Protein AF-A0A952LYE0-F1 (afdb_monomer)

Foldseek 3Di:
DVVVVVVVVVVVVVVVVPPPDDDDDPVCVCVCPDPVNQLADDPVCPVVVVVCCVPPVDADRHPDPRHDDPPDD

Radius of gyration: 19.04 Å; Cα contacts (8 Å, |Δi|>4): 38; chains: 1; bounding box: 56×21×37 Å

Solvent-accessible surface area (backbone atoms only — not comparable to full-atom values): 4614 Å² total; per-residue (Å²): 111,71,68,60,55,53,54,51,54,54,52,53,53,57,62,63,72,66,72,81,79,73,90,77,59,79,79,60,45,59,67,67,68,28,79,91,59,47,51,52,73,51,85,83,48,52,64,57,52,51,53,45,29,70,76,70,65,60,61,56,41,36,70,39,96,70,9,77,52,87,65,77,127

Structure (mmCIF, N/CA/C/O backbone):
data_AF-A0A952LYE0-F1
#
_entry.id   AF-A0A952LYE0-F1
#
loop_
_atom_site.group_PDB
_atom_site.id
_atom_site.type_symbol
_atom_site.label_atom_id
_atom_site.label_alt_id
_atom_site.label_comp_id
_atom_site.label_asym_id
_atom_site.label_entity_id
_atom_site.label_seq_id
_atom_site.pdbx_PDB_ins_code
_atom_site.Cartn_x
_atom_site.Cartn_y
_atom_site.Cartn_z
_atom_site.occupancy
_atom_site.B_iso_or_equiv
_atom_site.auth_seq_id
_atom_site.auth_comp_id
_atom_site.auth_asym_id
_atom_site.auth_atom_id
_atom_site.pdbx_PDB_model_num
ATOM 1 N N . MET A 1 1 ? 38.901 0.472 -7.299 1.00 61.53 1 MET A N 1
ATOM 2 C CA . MET A 1 1 ? 38.207 -0.345 -8.326 1.00 61.53 1 MET A CA 1
ATOM 3 C C . MET A 1 1 ? 36.988 -1.095 -7.775 1.00 61.53 1 MET A C 1
ATOM 5 O O . MET A 1 1 ? 35.910 -0.892 -8.308 1.00 61.53 1 MET A O 1
ATOM 9 N N . LYS A 1 2 ? 37.090 -1.869 -6.679 1.00 66.69 2 LYS A N 1
ATOM 10 C CA . LYS A 1 2 ? 35.941 -2.605 -6.089 1.00 66.69 2 LYS A CA 1
ATOM 11 C C . LYS A 1 2 ? 34.759 -1.720 -5.633 1.00 66.69 2 LYS A C 1
ATOM 13 O O . LYS A 1 2 ? 33.616 -2.068 -5.893 1.00 66.69 2 LYS A O 1
ATOM 18 N N . LEU A 1 3 ? 35.027 -0.552 -5.036 1.00 65.38 3 LEU A N 1
ATOM 19 C CA . LEU A 1 3 ? 33.982 0.397 -4.604 1.00 65.38 3 LEU A CA 1
ATOM 20 C C . LEU A 1 3 ? 33.207 1.045 -5.765 1.00 65.38 3 LEU A C 1
ATOM 22 O O . LEU A 1 3 ? 32.016 1.305 -5.633 1.00 65.38 3 LEU A O 1
ATOM 26 N N . ALA A 1 4 ? 33.857 1.286 -6.907 1.00 74.88 4 ALA A N 1
ATOM 27 C CA . ALA A 1 4 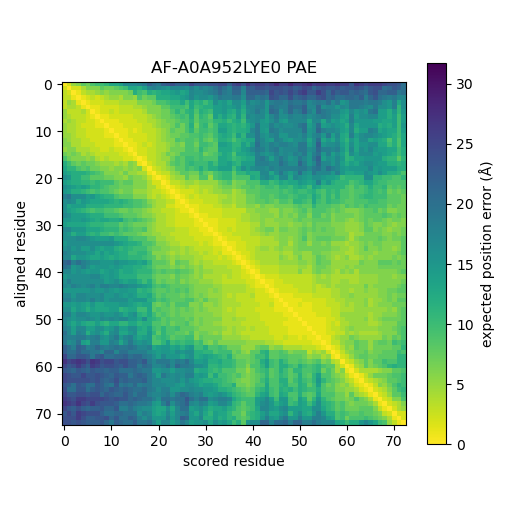? 33.188 1.839 -8.086 1.00 74.88 4 ALA A CA 1
ATOM 28 C C . ALA A 1 4 ? 32.256 0.799 -8.729 1.00 74.88 4 ALA A C 1
ATOM 30 O O . ALA A 1 4 ? 31.133 1.117 -9.099 1.00 74.88 4 ALA A O 1
ATOM 31 N N . PHE A 1 5 ? 32.693 -0.464 -8.771 1.00 79.75 5 PHE A N 1
ATOM 32 C CA . PHE A 1 5 ? 31.890 -1.575 -9.281 1.00 79.75 5 PHE A CA 1
ATOM 33 C C . PHE A 1 5 ? 30.640 -1.835 -8.422 1.00 79.75 5 PHE A C 1
ATOM 35 O O . PHE A 1 5 ? 29.555 -2.053 -8.952 1.00 79.75 5 PHE A O 1
ATOM 42 N N . PHE A 1 6 ? 30.768 -1.733 -7.095 1.00 82.19 6 PHE A N 1
ATOM 43 C CA . PHE A 1 6 ? 29.640 -1.868 -6.169 1.00 82.19 6 PHE A CA 1
ATOM 44 C C . PHE A 1 6 ? 28.602 -0.743 -6.329 1.00 82.19 6 PHE A C 1
ATOM 46 O O . PHE A 1 6 ? 27.405 -1.012 -6.361 1.00 82.19 6 PHE A O 1
ATOM 53 N N . ASN A 1 7 ? 29.048 0.504 -6.519 1.00 81.12 7 ASN A N 1
ATOM 54 C CA . ASN A 1 7 ? 28.145 1.631 -6.782 1.00 81.12 7 ASN A CA 1
ATOM 55 C C . ASN A 1 7 ? 27.408 1.502 -8.126 1.00 81.12 7 ASN A C 1
ATOM 57 O O . ASN A 1 7 ? 26.229 1.837 -8.212 1.00 81.12 7 ASN A O 1
ATOM 61 N N . ILE A 1 8 ? 28.068 0.971 -9.160 1.00 88.00 8 ILE A N 1
ATOM 62 C CA . ILE A 1 8 ? 27.432 0.711 -10.462 1.00 88.00 8 ILE A CA 1
ATOM 63 C C . ILE A 1 8 ? 26.324 -0.345 -10.332 1.00 88.00 8 ILE A C 1
ATOM 65 O O . ILE A 1 8 ? 25.246 -0.170 -10.893 1.00 88.00 8 ILE A O 1
ATOM 69 N N . LEU A 1 9 ? 26.545 -1.408 -9.552 1.00 88.56 9 LEU A N 1
ATOM 70 C CA . LEU A 1 9 ? 25.529 -2.442 -9.323 1.00 88.56 9 LEU A CA 1
ATOM 71 C C . LEU A 1 9 ? 24.290 -1.907 -8.590 1.00 88.56 9 LEU A C 1
ATOM 73 O O . LEU A 1 9 ? 23.169 -2.246 -8.966 1.00 88.56 9 LEU A O 1
ATOM 77 N N . ILE A 1 10 ? 24.472 -1.034 -7.594 1.00 88.62 10 ILE A N 1
ATOM 78 C CA . ILE A 1 10 ? 23.356 -0.383 -6.885 1.00 88.62 10 ILE A CA 1
ATOM 79 C C . ILE A 1 10 ? 22.541 0.495 -7.841 1.00 88.62 10 ILE A C 1
ATOM 81 O O . ILE A 1 10 ? 21.311 0.463 -7.820 1.00 88.62 10 ILE A O 1
ATOM 85 N N . PHE A 1 11 ? 23.217 1.248 -8.709 1.00 87.19 11 PHE A N 1
ATOM 86 C CA . PHE A 1 11 ? 22.553 2.102 -9.689 1.00 87.19 11 PHE A CA 1
ATOM 87 C C . PHE A 1 11 ? 21.723 1.290 -10.694 1.00 87.19 11 PHE A C 1
ATOM 89 O O . PHE A 1 11 ? 20.578 1.635 -10.973 1.00 87.19 11 PHE A O 1
ATOM 96 N N . ILE A 1 12 ? 22.261 0.169 -11.182 1.00 89.06 12 ILE A N 1
ATOM 97 C CA . ILE A 1 12 ? 21.543 -0.734 -12.092 1.00 89.06 12 ILE A CA 1
ATOM 98 C C . ILE A 1 12 ? 20.300 -1.326 -11.411 1.00 89.06 12 ILE A C 1
ATOM 100 O O . ILE A 1 12 ? 19.227 -1.342 -12.012 1.00 89.06 12 ILE A O 1
ATOM 104 N N . PHE A 1 13 ? 20.413 -1.759 -10.153 1.00 86.94 13 PHE A N 1
ATOM 105 C CA . PHE A 1 13 ? 19.277 -2.287 -9.392 1.00 86.94 13 PHE A CA 1
ATOM 106 C C . PHE A 1 13 ? 18.154 -1.251 -9.229 1.00 86.94 13 PHE A C 1
ATOM 108 O O . PHE A 1 13 ? 16.982 -1.565 -9.430 1.00 86.94 13 PHE A O 1
ATOM 115 N N . PHE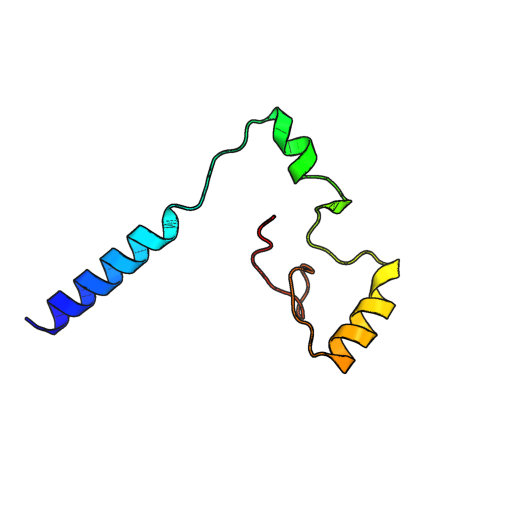 A 1 14 ? 18.513 0.003 -8.940 1.00 85.56 14 PHE A N 1
ATOM 116 C CA . PHE A 1 14 ? 17.548 1.094 -8.809 1.00 85.56 14 PHE A CA 1
ATOM 117 C C . PHE A 1 14 ? 16.802 1.382 -10.121 1.00 85.56 14 PHE A C 1
ATOM 119 O O . PHE A 1 14 ? 15.587 1.577 -10.116 1.00 85.56 14 PHE A O 1
ATOM 126 N N . VAL A 1 15 ? 17.498 1.362 -11.260 1.00 85.06 15 VAL A N 1
ATOM 127 C CA . VAL A 1 15 ? 16.880 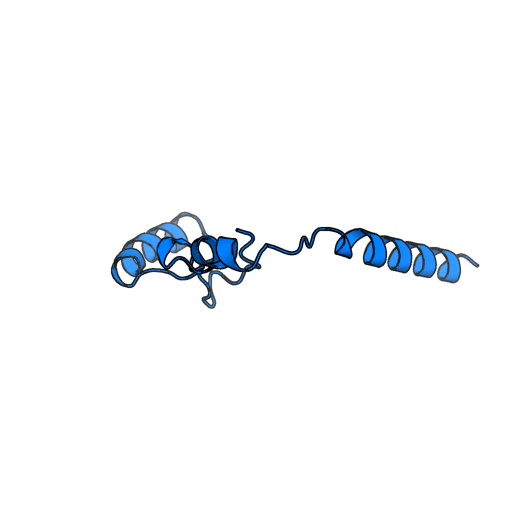1.613 -12.572 1.00 85.06 15 VAL A CA 1
ATOM 128 C C . VAL A 1 15 ? 15.877 0.515 -12.943 1.00 85.06 15 VAL A C 1
ATOM 130 O O . VAL A 1 15 ? 14.792 0.827 -13.428 1.00 85.06 15 VAL A O 1
ATOM 133 N N . ILE A 1 16 ? 16.182 -0.756 -12.666 1.00 83.31 16 ILE A N 1
ATOM 134 C CA . ILE A 1 16 ? 15.295 -1.886 -13.003 1.00 83.31 16 ILE A CA 1
ATOM 135 C C . ILE A 1 16 ? 13.996 -1.860 -12.175 1.00 83.31 16 ILE A C 1
ATOM 137 O O . ILE A 1 16 ? 12.936 -2.216 -12.686 1.00 83.31 16 ILE A O 1
ATOM 141 N N . GLY A 1 17 ? 14.040 -1.388 -10.925 1.00 78.38 17 GLY A N 1
ATOM 142 C CA . GLY A 1 17 ? 12.875 -1.364 -10.028 1.00 78.38 17 GLY A CA 1
ATOM 143 C C . GLY A 1 17 ? 11.744 -0.401 -10.421 1.00 78.38 17 GLY A C 1
ATOM 144 O O . GLY A 1 17 ? 10.652 -0.505 -9.874 1.00 78.38 17 GLY A O 1
ATOM 145 N N . ASN A 1 18 ? 11.971 0.520 -11.363 1.00 74.62 18 ASN A N 1
ATOM 146 C CA . ASN A 1 18 ? 10.998 1.559 -11.730 1.00 74.62 18 ASN A CA 1
ATOM 147 C C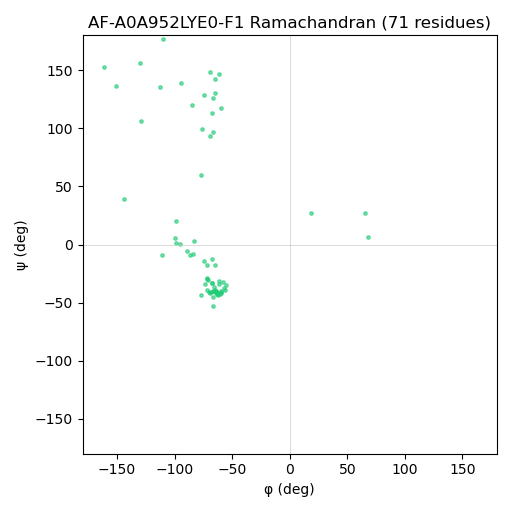 . ASN A 1 18 ? 10.109 1.200 -12.945 1.00 74.62 18 ASN A C 1
ATOM 149 O O . ASN A 1 18 ? 9.254 1.994 -13.332 1.00 74.62 18 ASN A O 1
ATOM 153 N N . PHE A 1 19 ? 10.275 0.020 -13.555 1.00 74.75 19 PHE A N 1
ATOM 154 C CA . PHE A 1 19 ? 9.593 -0.351 -14.809 1.00 74.75 19 PHE A CA 1
ATOM 155 C C . PHE A 1 19 ? 8.157 -0.895 -14.664 1.00 74.75 19 PHE A C 1
ATOM 157 O O . PHE A 1 19 ? 7.557 -1.276 -15.665 1.00 74.75 19 PHE A O 1
ATOM 164 N N . SER A 1 20 ? 7.573 -0.944 -13.463 1.00 76.75 20 SER A N 1
ATOM 165 C CA . SER A 1 20 ? 6.244 -1.549 -13.251 1.00 76.75 20 SER A CA 1
ATOM 166 C C . SER A 1 20 ? 5.049 -0.610 -13.473 1.00 76.75 20 SER A C 1
ATOM 168 O O . SER A 1 20 ? 3.911 -1.074 -13.470 1.00 76.75 20 SER A O 1
ATOM 170 N N . CYS A 1 21 ? 5.261 0.696 -13.663 1.00 75.44 21 CYS A N 1
ATOM 171 C CA . CYS A 1 21 ? 4.162 1.658 -13.777 1.00 75.44 21 CYS A CA 1
ATOM 172 C C . CYS A 1 21 ? 3.616 1.729 -15.215 1.00 75.44 21 CYS A C 1
ATOM 174 O O . CYS A 1 21 ? 4.338 2.094 -16.143 1.00 75.44 21 CYS A O 1
ATOM 176 N N . VAL A 1 22 ? 2.329 1.416 -15.394 1.00 81.81 22 VAL A N 1
ATOM 177 C CA . VAL A 1 22 ? 1.614 1.507 -16.678 1.00 81.81 22 VAL A CA 1
ATOM 178 C C . VAL A 1 22 ? 0.560 2.607 -16.600 1.00 81.81 22 VAL A C 1
ATOM 180 O O . VAL A 1 22 ? -0.188 2.712 -15.630 1.00 81.81 22 VAL A O 1
ATOM 183 N N . SER A 1 23 ? 0.478 3.440 -17.637 1.00 83.00 23 SER A N 1
ATOM 184 C CA . SER A 1 23 ? -0.548 4.479 -17.728 1.00 83.00 23 SER A CA 1
ATOM 185 C C . SER A 1 23 ? -1.919 3.882 -18.061 1.00 83.00 23 SER A C 1
ATOM 187 O O . SER A 1 23 ? -2.059 3.180 -19.062 1.00 83.00 23 SER A O 1
ATOM 189 N N . VAL A 1 24 ? -2.938 4.224 -17.274 1.00 86.06 24 VAL A N 1
ATOM 190 C CA . VAL A 1 24 ? -4.327 3.773 -17.460 1.00 86.06 24 VAL A CA 1
ATOM 191 C C . VAL A 1 24 ? -5.120 4.811 -18.261 1.00 86.06 24 VAL A C 1
ATOM 193 O O . VAL A 1 24 ? -4.986 6.020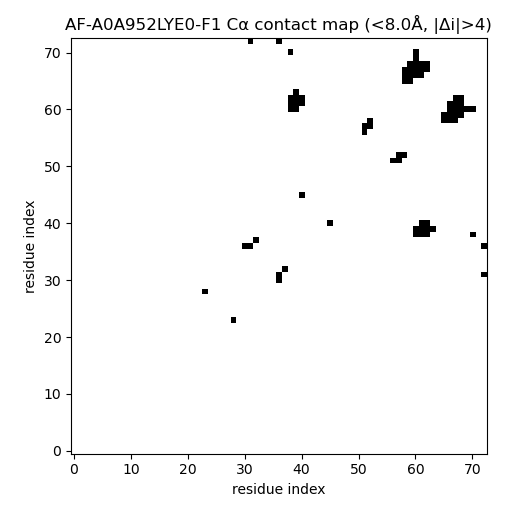 -18.028 1.00 86.06 24 VAL A O 1
ATOM 196 N N . ALA A 1 25 ? -5.965 4.358 -19.193 1.00 89.62 25 ALA A N 1
ATOM 197 C CA . ALA A 1 25 ? -6.811 5.249 -19.985 1.00 89.62 25 ALA A CA 1
ATOM 198 C C . ALA A 1 25 ? -7.782 6.041 -19.090 1.00 89.62 25 ALA A C 1
ATOM 200 O O . ALA A 1 25 ? -8.258 5.539 -18.073 1.00 89.62 25 ALA A O 1
ATOM 201 N N . SER A 1 26 ? -8.102 7.286 -19.462 1.00 85.69 26 SER A N 1
ATOM 202 C CA . SER A 1 26 ? -8.875 8.203 -18.607 1.00 85.69 26 SER A CA 1
ATOM 203 C C . SER A 1 26 ? -10.235 7.649 -18.177 1.00 85.69 26 SER A C 1
ATOM 205 O O . SER A 1 26 ? -10.608 7.817 -17.022 1.00 85.69 26 SER A O 1
ATOM 207 N N . TYR A 1 27 ? -10.941 6.951 -19.065 1.00 87.38 27 TYR A N 1
ATOM 208 C CA . TYR A 1 27 ? -12.244 6.353 -18.770 1.00 87.38 27 TYR A CA 1
ATOM 209 C C . TYR A 1 27 ? -12.146 5.136 -17.839 1.00 87.38 27 TYR A C 1
ATOM 211 O O . TYR A 1 27 ? -13.054 4.904 -17.059 1.00 87.38 27 TYR A O 1
ATOM 219 N N . GLN A 1 28 ? -11.038 4.390 -17.842 1.00 87.44 28 GLN A N 1
ATOM 220 C CA . GLN A 1 28 ? -10.856 3.243 -16.939 1.00 87.44 28 GLN A CA 1
ATOM 221 C C . GLN A 1 28 ? -10.569 3.674 -15.494 1.00 87.44 28 GLN A C 1
ATOM 223 O O . GLN A 1 28 ? -10.701 2.870 -14.575 1.00 87.44 28 GLN A O 1
ATOM 228 N N . LYS A 1 29 ? -10.230 4.951 -15.270 1.00 86.31 29 LYS A N 1
ATOM 229 C CA . LYS A 1 29 ? -9.981 5.496 -13.928 1.00 86.31 29 LYS A CA 1
ATOM 230 C C . LYS A 1 29 ? -11.221 5.491 -13.036 1.00 86.31 29 LYS A C 1
ATOM 232 O O . LYS A 1 29 ? -11.066 5.598 -11.829 1.00 86.31 29 LYS A O 1
ATOM 237 N N . MET A 1 30 ? -12.425 5.363 -13.598 1.00 87.75 30 MET A N 1
ATOM 238 C CA . MET A 1 30 ? -13.651 5.198 -12.808 1.00 87.75 30 MET A CA 1
ATOM 239 C C . MET A 1 30 ? -13.598 3.944 -11.928 1.00 87.75 30 MET A C 1
ATOM 241 O O . MET A 1 30 ? -13.960 4.022 -10.767 1.00 87.75 30 MET A O 1
ATOM 245 N N . TYR A 1 31 ? -13.066 2.836 -12.453 1.00 85.62 31 TYR A N 1
ATOM 246 C CA . TYR A 1 31 ? -12.924 1.586 -11.705 1.00 85.62 31 TYR A CA 1
ATOM 247 C C . TYR A 1 31 ? -11.798 1.671 -10.677 1.00 85.62 31 TYR A C 1
ATOM 249 O O . TYR A 1 31 ? -11.890 1.100 -9.604 1.00 85.62 31 TYR A O 1
ATOM 257 N N . LEU A 1 32 ? -10.729 2.407 -10.995 1.00 81.94 32 LEU A N 1
ATOM 258 C CA . LEU A 1 32 ? -9.600 2.584 -10.082 1.00 81.94 32 LEU A CA 1
ATOM 259 C C . LEU A 1 32 ? -9.940 3.490 -8.887 1.00 81.94 32 LEU A C 1
ATOM 261 O O . LEU A 1 32 ? -9.358 3.331 -7.823 1.00 81.94 32 LEU A O 1
ATOM 265 N N . ASN A 1 33 ? -10.857 4.442 -9.081 1.00 82.75 33 ASN A N 1
ATOM 266 C CA . ASN A 1 33 ? -11.354 5.352 -8.046 1.00 82.75 33 ASN A CA 1
ATOM 267 C C . ASN A 1 33 ? -12.701 4.889 -7.464 1.00 82.75 33 ASN A C 1
ATOM 269 O O . ASN A 1 33 ? -13.455 5.717 -6.952 1.00 82.75 33 ASN A O 1
ATOM 273 N N . ASP A 1 34 ? -13.032 3.607 -7.611 1.00 85.88 34 ASP A N 1
ATOM 274 C CA . ASP A 1 34 ? -14.219 3.025 -6.995 1.00 85.88 34 ASP A CA 1
ATOM 275 C C . ASP A 1 34 ? -14.072 3.051 -5.463 1.00 85.88 34 ASP A C 1
ATOM 277 O O . ASP A 1 34 ? -12.970 2.853 -4.945 1.00 85.88 34 ASP A O 1
ATOM 281 N N . GLU A 1 35 ? -15.166 3.302 -4.738 1.00 82.00 35 GLU A N 1
ATOM 282 C CA . GLU A 1 35 ? -15.155 3.330 -3.269 1.00 82.00 35 GLU A CA 1
ATOM 283 C C . GLU A 1 35 ? -14.744 1.974 -2.686 1.00 82.00 35 GLU A C 1
ATOM 285 O O . GLU A 1 35 ? -14.039 1.931 -1.680 1.00 82.00 35 GLU A O 1
ATOM 290 N N . ASP A 1 36 ? -15.109 0.870 -3.345 1.00 81.06 36 ASP A N 1
ATOM 291 C CA . ASP A 1 36 ? -14.711 -0.478 -2.920 1.00 81.06 36 ASP A CA 1
ATOM 292 C C . ASP A 1 36 ? -13.215 -0.757 -3.162 1.00 81.06 36 ASP A C 1
ATOM 294 O O . ASP A 1 36 ? -12.652 -1.682 -2.577 1.00 81.06 36 ASP A O 1
ATOM 298 N N . MET A 1 37 ? -12.554 0.043 -4.006 1.00 77.81 37 MET A N 1
ATOM 299 C CA . MET A 1 37 ? -11.113 -0.036 -4.280 1.00 77.81 37 MET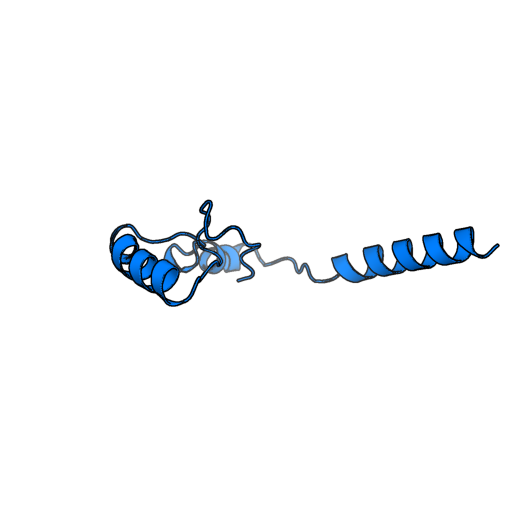 A CA 1
ATOM 300 C C . MET A 1 37 ? -10.310 1.006 -3.482 1.00 77.81 37 MET A C 1
ATOM 302 O O . MET A 1 37 ? -9.084 1.075 -3.615 1.00 77.81 37 MET A O 1
ATOM 306 N N . GLU A 1 38 ? -10.966 1.814 -2.635 1.00 79.06 38 GLU A N 1
ATOM 307 C CA . GLU A 1 38 ? -10.279 2.715 -1.711 1.00 79.06 38 GLU A CA 1
ATOM 308 C C . GLU A 1 38 ? -9.519 1.884 -0.666 1.00 79.06 38 GLU A C 1
ATOM 310 O O . GLU A 1 38 ? -10.074 1.041 0.034 1.00 79.06 38 GLU A O 1
ATOM 315 N N . LEU A 1 39 ? -8.220 2.150 -0.528 1.00 75.69 39 LEU A N 1
ATOM 316 C CA . LEU A 1 39 ? -7.317 1.468 0.407 1.00 75.69 39 LEU A CA 1
ATOM 317 C C . LEU A 1 39 ? -7.518 1.982 1.833 1.00 75.69 39 LEU A C 1
ATOM 319 O O . LEU A 1 39 ? -6.632 2.591 2.443 1.00 75.69 39 LEU A O 1
ATOM 323 N N . LYS A 1 40 ? -8.738 1.820 2.330 1.00 77.94 40 LYS A N 1
ATOM 324 C CA . LYS A 1 40 ? -9.201 2.378 3.585 1.00 77.94 40 LYS A CA 1
ATOM 325 C C . LYS A 1 40 ? -10.273 1.493 4.185 1.00 77.94 40 LYS A C 1
ATOM 327 O O . LYS A 1 40 ? -11.230 1.091 3.540 1.00 77.94 40 LYS A O 1
ATOM 332 N N . THR A 1 41 ? -10.147 1.278 5.484 1.00 79.75 41 THR A N 1
ATOM 333 C CA . THR A 1 41 ? -11.141 0.545 6.257 1.00 79.75 41 THR A CA 1
ATOM 334 C C . THR A 1 41 ? -12.484 1.275 6.297 1.00 79.75 41 THR A C 1
ATOM 336 O O . THR A 1 41 ? -12.557 2.453 6.683 1.00 79.75 41 THR A O 1
ATOM 339 N N . ARG A 1 42 ? -13.576 0.561 5.989 1.00 83.12 42 ARG A N 1
ATOM 340 C CA . ARG A 1 42 ? -14.930 1.084 6.205 1.00 83.12 42 ARG A CA 1
ATOM 341 C C . ARG A 1 42 ? -15.221 1.168 7.696 1.00 83.12 42 ARG A C 1
ATOM 343 O O . ARG A 1 42 ? -14.780 0.347 8.493 1.00 83.12 42 ARG A O 1
ATOM 3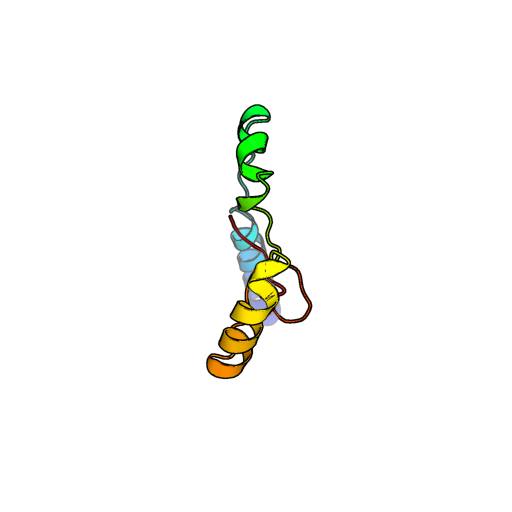50 N N . LYS A 1 43 ? -16.032 2.149 8.105 1.00 83.88 43 LYS A N 1
ATOM 351 C CA . LYS A 1 43 ? -16.324 2.373 9.536 1.00 83.88 43 LYS A CA 1
ATOM 352 C C . LYS A 1 43 ? -16.883 1.134 10.246 1.00 83.88 43 LYS A C 1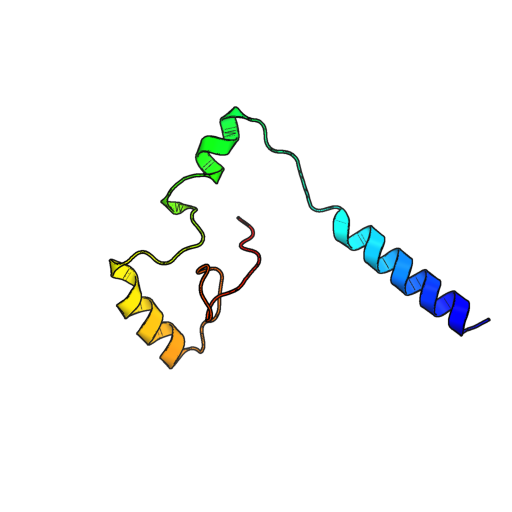
ATOM 354 O O . LYS A 1 43 ? -16.586 0.945 11.422 1.00 83.88 43 LYS A O 1
ATOM 359 N N . VAL A 1 44 ? -17.671 0.332 9.530 1.00 87.75 44 VAL A N 1
ATOM 360 C CA . VAL A 1 44 ? -18.288 -0.903 10.031 1.00 87.75 44 VAL A CA 1
ATOM 361 C C . VAL A 1 44 ? -17.271 -2.035 10.241 1.00 87.75 44 VAL A C 1
ATOM 363 O O . VAL A 1 44 ? -17.410 -2.796 11.190 1.00 87.75 44 VAL A O 1
ATOM 366 N N . GLU A 1 45 ? -16.200 -2.083 9.446 1.00 84.00 45 GLU A N 1
ATOM 367 C CA . GLU A 1 45 ? -15.180 -3.147 9.462 1.00 84.00 45 GLU A CA 1
ATOM 368 C C . GLU A 1 45 ? -14.094 -2.928 10.527 1.00 84.00 45 GLU A C 1
ATOM 370 O O . GLU A 1 45 ? -13.284 -3.812 10.786 1.00 84.00 45 GLU A O 1
ATOM 375 N N . ASN A 1 46 ? -14.066 -1.765 11.189 1.00 84.62 46 ASN A N 1
ATOM 376 C CA . ASN A 1 46 ? -13.046 -1.447 12.197 1.00 84.62 46 ASN A CA 1
ATOM 377 C C . ASN A 1 46 ? -12.989 -2.463 13.345 1.00 84.62 46 ASN A C 1
ATOM 379 O O . ASN A 1 46 ? -11.907 -2.754 13.854 1.00 84.62 46 ASN A O 1
ATOM 383 N N . TYR A 1 47 ? -14.143 -2.975 13.780 1.00 86.62 47 TYR A N 1
ATOM 384 C CA . TYR A 1 47 ? -14.203 -3.982 14.840 1.00 86.62 47 TYR A CA 1
ATOM 385 C C . TYR A 1 47 ? -13.614 -5.312 14.377 1.00 86.62 47 TYR A C 1
ATOM 387 O O . TYR A 1 47 ? -12.876 -5.945 15.132 1.00 86.62 47 TYR A O 1
ATOM 395 N N . GLU A 1 48 ? -13.909 -5.693 13.134 1.00 86.62 48 GLU A N 1
ATOM 396 C CA . GLU A 1 48 ? -13.435 -6.937 12.542 1.00 86.62 48 GLU A CA 1
ATOM 397 C C . GLU A 1 48 ? -11.914 -6.902 12.369 1.00 86.62 48 GLU A C 1
ATOM 399 O O . GLU A 1 48 ? -11.168 -7.680 12.964 1.00 86.62 48 GLU A O 1
ATOM 404 N N . LEU A 1 49 ? -11.425 -5.850 11.723 1.00 83.00 49 LEU A N 1
ATOM 405 C CA . LEU A 1 49 ? -9.996 -5.639 11.534 1.00 83.00 49 LEU A CA 1
ATOM 406 C C . LEU A 1 49 ? -9.232 -5.497 12.849 1.00 83.00 49 LEU A C 1
ATOM 408 O O . LEU A 1 49 ? -8.074 -5.900 12.921 1.00 83.00 49 LEU A O 1
ATOM 412 N N . SER A 1 50 ? -9.846 -4.958 13.906 1.00 83.81 50 SER A N 1
ATOM 413 C CA . SER A 1 50 ? -9.200 -4.892 15.221 1.00 83.81 50 SER A CA 1
ATOM 414 C C . SER A 1 50 ? -8.984 -6.282 15.822 1.00 83.81 50 SER A C 1
ATOM 416 O O . SER A 1 50 ? -7.923 -6.518 16.406 1.00 83.81 50 SER A O 1
ATOM 418 N N . PHE A 1 51 ? -9.940 -7.212 15.676 1.00 87.38 51 PHE A N 1
ATOM 419 C CA . PHE A 1 51 ? -9.749 -8.580 16.169 1.00 87.38 51 PHE A CA 1
ATOM 420 C C . PHE A 1 51 ? -8.713 -9.334 15.330 1.00 87.38 51 PHE A C 1
ATOM 422 O O . PHE A 1 51 ? -7.874 -10.030 15.901 1.00 87.38 51 PHE A O 1
ATOM 429 N N . GLU A 1 52 ? -8.729 -9.176 14.005 1.00 87.12 52 GLU A N 1
ATOM 430 C CA . GLU A 1 52 ? -7.779 -9.831 13.094 1.00 87.12 52 GLU A CA 1
ATOM 431 C C . GLU A 1 52 ? -6.365 -9.302 13.313 1.00 87.12 52 GLU A C 1
ATOM 433 O O . GLU A 1 52 ? -5.428 -10.077 13.482 1.00 87.12 52 GLU A O 1
ATOM 438 N N . SER A 1 53 ? -6.215 -7.980 13.429 1.00 84.25 53 SER A N 1
ATOM 439 C CA . SER A 1 53 ? -4.930 -7.342 13.732 1.00 84.25 53 SER A CA 1
ATOM 440 C C . SER A 1 53 ? -4.376 -7.817 15.072 1.00 84.25 53 SER A C 1
ATOM 442 O O . SER A 1 53 ? -3.183 -8.085 15.186 1.00 84.25 53 SER A O 1
ATOM 444 N N . TYR A 1 54 ? -5.230 -7.951 16.092 1.00 86.00 54 TYR A N 1
ATOM 445 C CA . TYR A 1 54 ? -4.807 -8.439 17.403 1.00 86.00 54 TYR A CA 1
ATOM 446 C C . TYR A 1 54 ? -4.420 -9.924 17.381 1.00 86.00 54 TYR A C 1
ATOM 448 O O . TYR A 1 54 ? -3.433 -10.312 18.003 1.00 86.00 54 TYR A O 1
ATOM 456 N N . ARG A 1 55 ? -5.185 -10.758 16.670 1.00 90.38 55 ARG A N 1
ATOM 457 C CA . ARG A 1 55 ? -4.980 -12.212 16.613 1.00 90.38 55 ARG A CA 1
ATOM 458 C C . ARG A 1 55 ? -3.816 -12.615 15.712 1.00 90.38 55 ARG A C 1
ATOM 460 O O . ARG A 1 55 ? -3.064 -13.520 16.057 1.00 90.38 55 ARG A O 1
ATOM 467 N N . GLU A 1 56 ? -3.715 -11.989 14.547 1.00 87.31 56 GLU A N 1
ATOM 468 C CA . GLU A 1 56 ? -2.848 -12.414 13.441 1.00 87.31 56 GLU A CA 1
ATOM 469 C C . GLU A 1 56 ? -1.685 -11.454 13.202 1.00 87.31 56 GLU A C 1
ATOM 471 O O . GLU A 1 56 ? -0.784 -11.764 12.428 1.00 87.31 56 GLU A O 1
ATOM 476 N N . GLY A 1 57 ? -1.682 -10.288 13.855 1.00 80.12 57 GLY A N 1
ATOM 477 C CA . GLY A 1 57 ? -0.704 -9.243 13.561 1.00 80.12 57 GLY A CA 1
ATOM 478 C C . GLY A 1 57 ? -0.869 -8.681 12.149 1.00 80.12 57 GLY A C 1
ATOM 479 O O . GLY A 1 57 ? 0.113 -8.238 11.556 1.00 80.12 57 GLY A O 1
ATOM 480 N N . ALA A 1 58 ? -2.085 -8.733 11.593 1.00 72.56 58 ALA A N 1
ATOM 481 C CA . ALA A 1 58 ? -2.365 -8.255 10.249 1.00 72.56 58 ALA A CA 1
ATOM 482 C C . ALA A 1 58 ? -2.019 -6.760 10.128 1.00 72.56 58 ALA A C 1
ATOM 484 O O . ALA A 1 58 ? -2.594 -5.906 10.802 1.00 72.56 58 ALA A O 1
ATOM 485 N N . SER A 1 59 ? -1.061 -6.448 9.257 1.00 68.50 59 SER A N 1
ATOM 486 C CA . SER A 1 59 ? -0.689 -5.084 8.887 1.00 68.50 59 SER A CA 1
ATOM 487 C C . SER A 1 59 ? -0.673 -4.988 7.365 1.00 68.50 59 SER A C 1
ATOM 489 O O . SER A 1 59 ? 0.226 -5.526 6.718 1.00 68.50 59 SER A O 1
ATOM 491 N N . GLY A 1 60 ? -1.674 -4.338 6.777 1.00 69.75 60 GLY A N 1
ATOM 492 C CA . GLY A 1 60 ? -1.796 -4.214 5.325 1.00 69.75 60 GLY A CA 1
ATOM 493 C C . GLY A 1 60 ? -2.731 -3.081 4.921 1.00 69.75 60 GLY A C 1
ATOM 494 O O . GLY A 1 60 ? -3.558 -2.685 5.728 1.00 69.75 60 GLY A O 1
ATOM 495 N N . ALA A 1 61 ? -2.482 -2.534 3.726 1.00 64.00 61 ALA A N 1
ATOM 496 C CA . ALA A 1 61 ? -3.271 -1.686 2.811 1.00 64.00 61 ALA A CA 1
ATOM 497 C C . ALA A 1 61 ? -4.522 -0.893 3.282 1.00 64.00 61 ALA A C 1
ATOM 499 O O . ALA A 1 61 ? -5.385 -0.578 2.470 1.00 64.00 61 ALA A O 1
ATOM 500 N N . ASN A 1 62 ? -4.617 -0.504 4.551 1.00 71.06 62 ASN A N 1
ATOM 501 C CA . ASN A 1 62 ? -5.809 0.128 5.130 1.00 71.06 62 ASN A CA 1
ATOM 502 C C . ASN A 1 62 ? -5.680 1.660 5.235 1.00 71.06 62 ASN A C 1
ATOM 504 O O . ASN A 1 62 ? -6.498 2.313 5.888 1.00 71.06 62 ASN A O 1
ATOM 508 N N . GLY A 1 63 ? -4.590 2.232 4.707 1.00 66.06 63 GLY A N 1
ATOM 509 C CA . GLY A 1 63 ? -4.339 3.679 4.708 1.00 66.06 63 GLY A CA 1
ATOM 510 C C . GLY A 1 63 ? -4.078 4.292 6.096 1.00 66.06 63 GLY A C 1
ATOM 511 O O . GLY A 1 63 ? -3.974 5.511 6.222 1.00 66.06 63 GLY A O 1
ATOM 512 N N . GLY A 1 64 ? -3.973 3.472 7.149 1.00 69.12 64 GLY A N 1
ATOM 513 C CA . GLY A 1 64 ? -3.780 3.889 8.544 1.00 69.12 64 GLY A CA 1
ATOM 514 C C . GLY A 1 64 ? -2.391 3.566 9.114 1.00 69.12 64 GLY A C 1
ATOM 515 O O . GLY A 1 64 ? -1.573 2.911 8.475 1.00 69.12 64 GLY A O 1
ATOM 516 N N . LYS A 1 65 ? -2.130 3.980 10.367 1.00 65.25 65 LYS A N 1
ATOM 517 C CA . LYS A 1 65 ? -0.832 3.759 11.049 1.00 65.25 65 LYS A CA 1
ATOM 518 C C . LYS A 1 65 ? -0.434 2.282 11.165 1.00 65.25 65 LYS A C 1
ATOM 520 O O . LYS A 1 65 ? 0.751 1.981 11.119 1.00 65.25 65 LYS A O 1
ATOM 525 N N . SER A 1 66 ? -1.413 1.389 11.303 1.00 65.31 66 SER A N 1
ATOM 526 C CA . SER A 1 66 ? -1.195 -0.060 11.417 1.00 65.31 66 SER A CA 1
ATOM 527 C C . SER A 1 66 ? -1.167 -0.787 10.063 1.00 65.31 66 SER A C 1
ATOM 529 O O . SER A 1 66 ? -0.887 -1.976 10.026 1.00 65.31 66 SER A O 1
ATOM 531 N N . GLY A 1 67 ? -1.454 -0.098 8.952 1.00 65.50 67 GLY A N 1
ATOM 532 C CA . GLY A 1 67 ? -1.655 -0.698 7.626 1.00 65.50 67 GLY A CA 1
ATOM 533 C C . GLY A 1 67 ? -1.119 0.172 6.489 1.00 65.50 67 GLY A C 1
ATOM 534 O O . GLY A 1 67 ? -1.766 0.314 5.454 1.00 65.50 67 GLY A O 1
ATOM 535 N N . GLY A 1 68 ? 0.038 0.803 6.701 1.00 61.19 68 GLY A N 1
ATOM 536 C CA . GLY A 1 68 ? 0.712 1.622 5.697 1.00 61.19 68 GLY A CA 1
ATOM 537 C C . GLY A 1 68 ? 1.409 0.747 4.661 1.00 61.19 68 GLY A C 1
ATOM 538 O O . GLY A 1 68 ? 2.510 0.261 4.900 1.00 61.19 68 GLY A O 1
ATOM 539 N N . GLY A 1 69 ? 0.771 0.554 3.512 1.00 61.66 69 GLY A N 1
ATOM 540 C CA . GLY A 1 69 ? 1.357 -0.102 2.349 1.00 61.66 69 GLY A CA 1
ATOM 541 C C . GLY A 1 69 ? 1.142 0.734 1.094 1.00 61.66 69 GLY A C 1
ATOM 542 O O . GLY A 1 69 ? 0.205 1.528 1.022 1.00 61.66 69 GLY A O 1
ATOM 543 N N . CYS A 1 70 ? 2.001 0.542 0.093 1.00 58.47 70 CYS A N 1
ATOM 544 C CA . CYS A 1 70 ? 1.646 0.880 -1.279 1.00 58.47 70 CYS A CA 1
ATOM 545 C C . CYS A 1 70 ? 0.526 -0.091 -1.649 1.00 58.47 70 C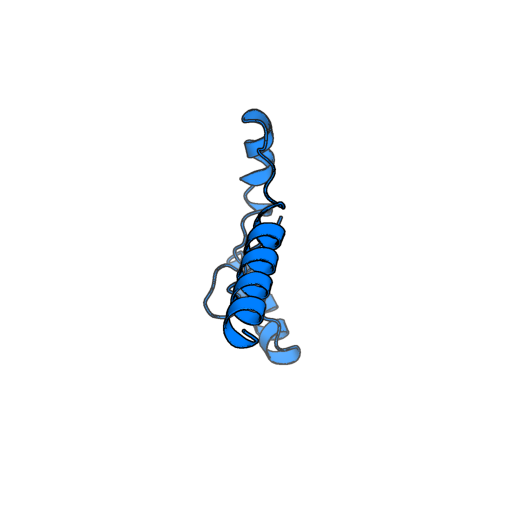YS A C 1
ATOM 547 O O . CYS A 1 70 ? 0.807 -1.263 -1.896 1.00 58.47 70 CYS A O 1
ATOM 549 N N . GLY A 1 71 ? -0.735 0.329 -1.544 1.00 58.22 71 GLY A N 1
ATOM 550 C CA . GLY A 1 71 ? -1.822 -0.512 -2.013 1.00 58.22 71 GLY A CA 1
ATOM 551 C C . GLY A 1 71 ? -1.741 -0.558 -3.526 1.00 58.22 71 GLY A C 1
ATOM 552 O O . GLY A 1 71 ? -2.194 0.333 -4.240 1.00 58.22 71 GLY A O 1
ATOM 553 N N . CYS A 1 72 ? -1.045 -1.580 -3.997 1.00 53.81 72 CYS A N 1
ATOM 554 C CA . CYS A 1 72 ? -1.157 -2.020 -5.362 1.00 53.81 72 CYS A CA 1
ATOM 555 C C . CYS A 1 72 ? -2.570 -2.585 -5.489 1.00 53.81 72 CYS A C 1
ATOM 557 O O . CYS A 1 72 ? -2.897 -3.562 -4.815 1.00 53.81 72 CYS A O 1
ATOM 559 N N . ASN A 1 73 ? -3.391 -1.909 -6.283 1.00 50.06 73 ASN A N 1
ATOM 560 C CA . ASN A 1 73 ? -4.566 -2.523 -6.880 1.00 50.06 73 ASN A CA 1
ATOM 561 C C . ASN A 1 73 ? -4.102 -3.615 -7.852 1.00 50.06 73 ASN A C 1
ATOM 563 O O . ASN A 1 73 ? -3.172 -3.301 -8.638 1.00 50.06 73 ASN A O 1
#

Secondary structure (DSSP, 8-state):
-HHHHHHHHHHHHHHHTTTT--PPPGGGHHHHT-GGGSSS--TTTHHHHHHHHHHH----SSSSTT-------

Mean predicted aligned error: 10.13 Å

Sequence (73 aa):
MKLAFFNILIFIFFVIGNFSCVSVASYQKMYLNDEDMELKTRKVENYELSFESYREGASGANGGKSGGGCGCN

pLDDT: mean 78.42, std 9.78, range [50.06, 90.38]